Protein AF-A0A3G4RKF6-F1 (afdb_monomer)

Solvent-accessible surface area (backbone atoms only — not comparable to full-atom values): 3647 Å² total; per-residue (Å²): 124,66,72,58,59,55,43,46,46,57,73,48,58,68,72,48,88,69,89,44,72,66,53,40,52,53,53,53,49,53,48,50,51,49,49,32,66,71,43,57,32,72,92,58,74,56,30,19,57,48,59,46,49,55,55,55,60,64,60,76,75,117

pLDDT: mean 80.51, std 12.42, range [42.69, 93.5]

Sequence (62 aa):
MESFNGRLRQECLNENWFMSLEDARSKIEAWRIHYNQKRPHSTLGWMTPSEFAEKSVGCQNM

Secondary structure (DSSP, 8-state):
-HHHHHHIIIIIITT---SSHHHHHHHHHHHHHHHHHH--BGGGTTB-HHHHHHHHHHHTT-

Foldseek 3Di:
DVVVVVCCCVVQVVVDDDPDPVSSVVSSVVVVVCQQQPAQDVVLVRDGVVVSVVVVVVVVPD

Organism: Citrobacter freundii (NCBI:txid546)

Mean predicted aligned error: 7.29 Å

Structure (mmCIF, N/CA/C/O backbone):
data_AF-A0A3G4RKF6-F1
#
_entry.id   AF-A0A3G4RKF6-F1
#
loop_
_atom_site.group_PDB
_atom_site.id
_atom_site.type_symbol
_atom_site.label_atom_id
_atom_site.label_alt_id
_atom_site.label_comp_id
_atom_site.label_asym_id
_atom_site.label_entity_id
_atom_site.label_seq_id
_atom_site.pdbx_PDB_ins_code
_atom_site.Cartn_x
_atom_site.Cartn_y
_atom_site.Cartn_z
_atom_site.occupancy
_atom_site.B_iso_or_equiv
_atom_site.auth_seq_id
_atom_site.auth_comp_id
_atom_site.auth_asym_id
_atom_site.auth_atom_id
_atom_site.pdbx_PDB_model_num
ATOM 1 N N . MET A 1 1 ? 4.736 4.966 10.904 1.00 55.69 1 MET A N 1
ATOM 2 C CA . MET A 1 1 ? 4.782 5.098 9.427 1.00 55.69 1 MET A CA 1
ATOM 3 C C . MET A 1 1 ? 5.730 4.093 8.753 1.00 55.69 1 MET A C 1
ATOM 5 O O . MET A 1 1 ? 5.747 4.036 7.533 1.00 55.69 1 MET A O 1
ATOM 9 N N . GLU A 1 2 ? 6.460 3.243 9.487 1.00 61.50 2 GLU A N 1
ATOM 10 C CA . GLU A 1 2 ? 7.395 2.278 8.873 1.00 61.50 2 GLU A CA 1
ATOM 11 C C . GLU A 1 2 ? 6.704 1.022 8.305 1.00 61.50 2 GLU A C 1
ATOM 13 O O . GLU A 1 2 ? 7.039 0.565 7.213 1.00 61.50 2 GLU A O 1
ATOM 18 N N . SER A 1 3 ? 5.661 0.507 8.970 1.00 75.56 3 SER A N 1
ATOM 19 C CA . SER A 1 3 ? 4.966 -0.726 8.554 1.00 75.56 3 SER A CA 1
ATOM 20 C C . SER A 1 3 ? 4.192 -0.602 7.238 1.00 75.56 3 SER A C 1
ATOM 22 O O . SER A 1 3 ? 3.974 -1.602 6.557 1.00 75.56 3 SER A O 1
ATOM 24 N N . PHE A 1 4 ? 3.760 0.609 6.875 1.00 80.06 4 PHE A N 1
ATOM 25 C CA . PHE A 1 4 ? 3.076 0.859 5.605 1.00 80.06 4 PHE A CA 1
ATOM 26 C C . PHE A 1 4 ? 4.048 0.726 4.433 1.00 80.06 4 PHE A C 1
ATOM 28 O O . PHE A 1 4 ? 3.803 -0.055 3.519 1.00 80.06 4 PHE A O 1
ATOM 35 N N . ASN A 1 5 ? 5.183 1.429 4.497 1.00 81.31 5 ASN A N 1
ATOM 36 C CA . ASN A 1 5 ? 6.158 1.443 3.410 1.00 81.31 5 ASN A CA 1
ATOM 37 C C . ASN A 1 5 ? 6.807 0.061 3.208 1.00 81.31 5 ASN A C 1
ATOM 39 O O . ASN A 1 5 ? 6.995 -0.383 2.077 1.00 81.31 5 ASN A O 1
ATOM 43 N N . GLY A 1 6 ? 7.072 -0.662 4.304 1.00 87.88 6 GLY A N 1
ATOM 44 C CA . GLY A 1 6 ? 7.553 -2.044 4.236 1.00 87.88 6 GLY A CA 1
ATOM 45 C C . GLY A 1 6 ? 6.566 -2.985 3.536 1.00 87.88 6 GLY A C 1
ATOM 46 O O . GLY A 1 6 ? 6.964 -3.760 2.668 1.00 87.88 6 GLY A O 1
ATOM 47 N N . ARG A 1 7 ? 5.268 -2.882 3.854 1.00 86.31 7 ARG A N 1
ATOM 48 C CA . ARG A 1 7 ? 4.223 -3.706 3.224 1.00 86.31 7 ARG A CA 1
ATOM 49 C C . ARG A 1 7 ? 3.941 -3.317 1.784 1.00 86.31 7 ARG A C 1
ATOM 51 O O . ARG A 1 7 ? 3.766 -4.207 0.970 1.00 86.31 7 ARG A O 1
ATOM 58 N N . LEU A 1 8 ? 3.953 -2.029 1.448 1.00 88.06 8 LEU A N 1
ATOM 59 C CA . LEU A 1 8 ? 3.821 -1.586 0.060 1.00 88.06 8 LEU A CA 1
ATOM 60 C C . LEU A 1 8 ? 4.906 -2.228 -0.808 1.00 88.06 8 LEU A C 1
ATOM 62 O O . LEU A 1 8 ? 4.630 -2.746 -1.887 1.00 88.06 8 LEU A O 1
ATOM 66 N N . ARG A 1 9 ? 6.146 -2.245 -0.316 1.00 89.56 9 ARG A N 1
ATOM 67 C CA . ARG A 1 9 ? 7.254 -2.828 -1.066 1.00 89.56 9 ARG A CA 1
ATOM 68 C C . ARG A 1 9 ? 7.115 -4.340 -1.226 1.00 89.56 9 ARG A C 1
ATOM 70 O O . ARG A 1 9 ? 7.316 -4.825 -2.330 1.00 89.56 9 ARG A O 1
ATOM 77 N N . GLN A 1 10 ? 6.753 -5.054 -0.160 1.00 89.44 10 GLN A N 1
ATOM 78 C CA . GLN A 1 10 ? 6.648 -6.514 -0.196 1.00 89.44 10 GLN A CA 1
ATOM 79 C C . GLN A 1 10 ? 5.389 -7.011 -0.908 1.00 89.44 10 GLN A C 1
ATOM 81 O O . GLN A 1 10 ? 5.506 -7.868 -1.768 1.00 89.44 10 GLN A O 1
ATOM 86 N N . GLU A 1 11 ? 4.220 -6.458 -0.582 1.00 87.81 11 GLU A N 1
ATOM 87 C CA . GLU A 1 11 ? 2.921 -6.970 -1.044 1.00 87.81 11 GLU A CA 1
ATOM 88 C C . GLU A 1 11 ? 2.447 -6.339 -2.367 1.00 87.81 11 GLU A C 1
ATOM 90 O O . GLU A 1 11 ? 1.579 -6.877 -3.046 1.0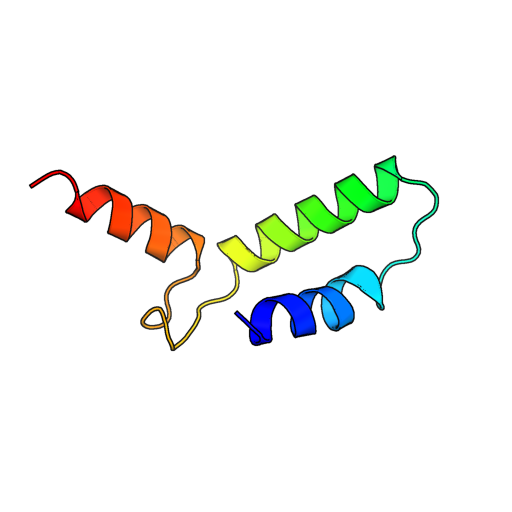0 87.81 11 GLU A O 1
ATOM 95 N N . CYS A 1 12 ? 2.959 -5.159 -2.739 1.00 88.88 12 CYS A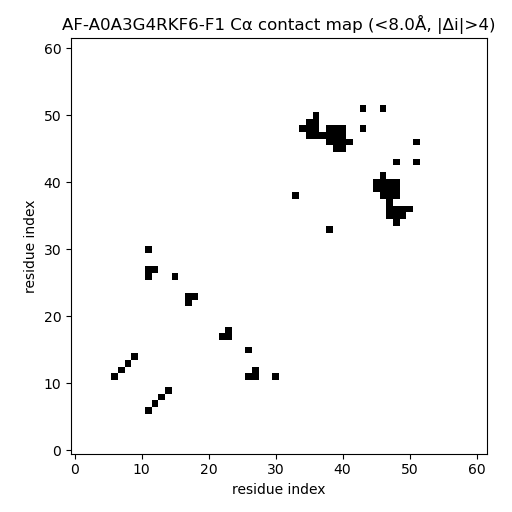 N 1
ATOM 96 C CA . CYS A 1 12 ? 2.570 -4.495 -3.988 1.00 88.88 12 CYS A CA 1
ATOM 97 C C . CYS A 1 12 ? 3.715 -4.472 -4.993 1.00 88.88 12 CYS 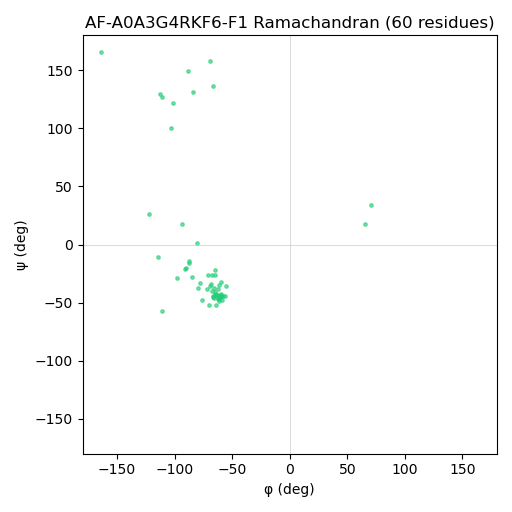A C 1
ATOM 99 O O . CYS A 1 12 ? 3.556 -4.944 -6.113 1.00 88.88 12 CYS A O 1
ATOM 101 N N . LEU A 1 13 ? 4.862 -3.899 -4.631 1.00 89.06 13 LEU A N 1
ATOM 102 C CA . LEU A 1 13 ? 5.907 -3.608 -5.616 1.00 89.06 13 LEU A CA 1
ATOM 103 C C . LEU A 1 13 ? 6.724 -4.842 -6.010 1.00 89.06 13 LEU A C 1
ATOM 105 O O . LEU A 1 13 ? 7.166 -4.920 -7.149 1.00 89.06 13 LEU A O 1
ATOM 109 N N . ASN A 1 14 ? 6.932 -5.787 -5.092 1.00 89.50 14 ASN A N 1
ATOM 110 C CA . ASN A 1 14 ? 7.718 -6.993 -5.358 1.00 89.50 14 ASN A CA 1
ATOM 111 C C . ASN A 1 14 ? 6.888 -8.114 -6.014 1.00 89.50 14 ASN A C 1
ATOM 113 O O . ASN A 1 14 ? 7.428 -8.922 -6.761 1.00 89.50 14 ASN A O 1
ATOM 117 N N . GLU A 1 15 ? 5.575 -8.152 -5.766 1.00 87.88 15 GLU A N 1
ATOM 118 C CA . GLU A 1 15 ? 4.671 -9.174 -6.322 1.00 87.88 15 GLU A CA 1
ATOM 119 C C . GLU A 1 15 ? 4.100 -8.810 -7.703 1.00 87.88 15 GLU A C 1
ATOM 121 O O . GLU A 1 15 ? 3.552 -9.670 -8.390 1.00 87.88 15 GLU A O 1
ATOM 126 N N . ASN A 1 16 ? 4.221 -7.550 -8.139 1.00 85.88 16 ASN A N 1
ATOM 127 C CA . ASN A 1 16 ? 3.649 -7.089 -9.402 1.00 85.88 16 ASN A CA 1
ATOM 128 C C . ASN A 1 16 ? 4.732 -6.725 -10.416 1.00 85.88 16 ASN A C 1
ATOM 130 O O . ASN A 1 16 ? 5.600 -5.897 -10.150 1.00 85.88 16 ASN A O 1
ATOM 134 N N . TRP A 1 17 ? 4.618 -7.270 -11.628 1.00 88.56 17 TRP A N 1
ATOM 135 C CA . TRP A 1 17 ? 5.362 -6.754 -12.772 1.00 88.56 17 TRP A CA 1
ATOM 136 C C . TRP A 1 17 ? 4.612 -5.580 -13.396 1.00 88.56 17 TRP A C 1
ATOM 138 O O . TRP A 1 17 ? 3.408 -5.682 -13.661 1.00 88.56 17 TRP A O 1
ATOM 148 N N . PHE A 1 18 ? 5.318 -4.479 -13.642 1.00 90.81 18 PHE A N 1
ATOM 149 C CA . PHE A 1 18 ? 4.743 -3.273 -14.227 1.00 90.81 18 PHE A CA 1
ATOM 150 C C . PHE A 1 18 ? 5.084 -3.187 -15.707 1.00 90.81 18 PHE A C 1
ATOM 152 O O . PHE A 1 18 ? 6.255 -3.174 -16.080 1.00 90.81 18 PHE A O 1
ATOM 159 N N . MET A 1 19 ? 4.056 -3.118 -16.548 1.00 87.31 19 MET A N 1
ATOM 160 C CA . MET A 1 19 ? 4.241 -3.038 -18.004 1.00 87.31 19 MET A CA 1
ATOM 161 C C . MET A 1 19 ? 4.329 -1.590 -18.496 1.00 87.31 19 MET A C 1
ATOM 163 O O . MET A 1 19 ? 4.815 -1.331 -19.593 1.00 87.31 19 MET A O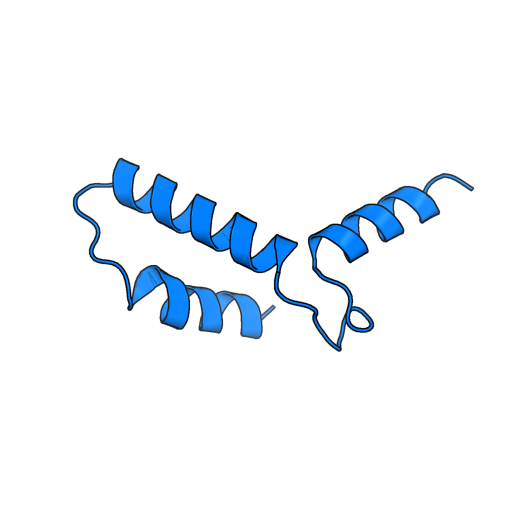 1
ATOM 167 N N . SER A 1 20 ? 3.842 -0.634 -17.700 1.00 93.00 20 SER A N 1
ATOM 168 C CA . SER A 1 20 ? 3.835 0.805 -17.987 1.00 93.00 20 SER A CA 1
ATOM 169 C C . SER A 1 20 ? 3.570 1.604 -16.708 1.00 93.00 20 SER A C 1
ATOM 171 O O . SER A 1 20 ? 3.112 1.056 -15.705 1.00 93.00 20 SER A O 1
ATOM 173 N N . LEU A 1 21 ? 3.813 2.919 -16.742 1.00 92.31 21 LEU A N 1
ATOM 174 C CA . LEU A 1 21 ? 3.505 3.806 -15.611 1.00 92.31 21 LEU A CA 1
ATOM 175 C C . LEU A 1 21 ? 2.007 3.822 -15.270 1.00 92.31 21 LEU A C 1
ATOM 177 O O . LEU A 1 21 ? 1.651 3.904 -14.098 1.00 92.31 21 LEU A O 1
ATOM 181 N N . GLU A 1 22 ? 1.131 3.720 -16.268 1.00 93.50 22 GLU A N 1
ATOM 182 C CA . GLU A 1 22 ? -0.323 3.666 -16.062 1.00 93.50 22 GLU A CA 1
ATOM 183 C C . GLU A 1 22 ? -0.750 2.384 -15.336 1.00 93.50 22 GLU A C 1
ATOM 185 O O . GLU A 1 22 ? -1.490 2.443 -14.355 1.00 93.50 22 GLU A O 1
ATOM 190 N N . ASP A 1 23 ? -0.203 1.239 -15.752 1.00 90.44 23 ASP A N 1
ATOM 191 C CA . ASP A 1 23 ? -0.397 -0.059 -15.095 1.00 90.44 23 ASP A CA 1
ATOM 192 C C . ASP A 1 23 ? 0.114 -0.034 -13.644 1.00 90.44 23 ASP A C 1
ATOM 194 O O . ASP A 1 23 ? -0.585 -0.465 -12.726 1.00 90.44 23 ASP A O 1
ATOM 198 N N . ALA A 1 24 ? 1.286 0.565 -13.410 1.00 91.94 24 ALA A N 1
ATOM 199 C CA . ALA A 1 24 ? 1.815 0.752 -12.064 1.00 91.94 24 ALA A CA 1
ATOM 200 C C . ALA A 1 24 ? 0.896 1.609 -11.189 1.00 91.94 24 ALA A C 1
ATOM 202 O O . ALA A 1 24 ? 0.595 1.228 -10.057 1.00 91.94 24 ALA A O 1
ATOM 203 N N . ARG A 1 25 ? 0.399 2.738 -11.710 1.00 93.50 25 ARG A N 1
ATOM 204 C CA . ARG A 1 25 ? -0.533 3.607 -10.974 1.00 93.50 25 ARG A CA 1
ATOM 205 C C . ARG A 1 25 ? -1.824 2.873 -10.625 1.00 93.50 25 ARG A C 1
ATOM 207 O O . ARG A 1 25 ? -2.246 2.942 -9.475 1.00 93.50 25 ARG A O 1
ATOM 214 N N . SER A 1 26 ? -2.400 2.134 -11.574 1.00 93.19 26 SER A N 1
ATOM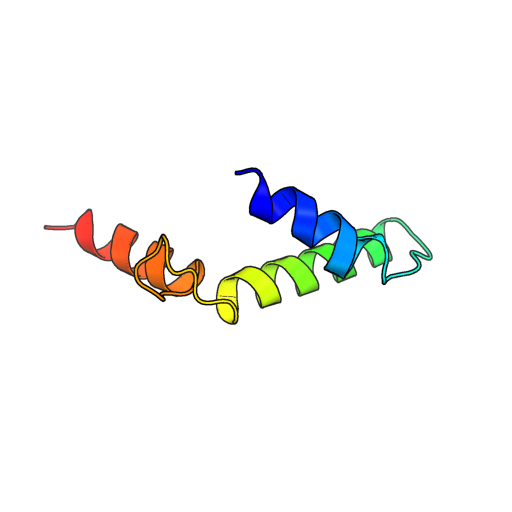 215 C CA . SER A 1 26 ? -3.628 1.366 -11.348 1.00 93.19 26 SER A CA 1
ATOM 216 C C . SER A 1 26 ? -3.442 0.287 -10.273 1.00 93.19 26 SER A C 1
ATOM 218 O O . SER A 1 26 ? -4.226 0.215 -9.324 1.00 93.19 26 SER A O 1
ATOM 220 N N . LYS A 1 27 ? -2.359 -0.497 -10.349 1.00 91.81 27 LYS A N 1
ATOM 221 C CA . LYS A 1 27 ? -2.049 -1.557 -9.373 1.00 91.81 27 LYS A CA 1
ATOM 222 C C . LYS A 1 27 ? -1.769 -1.012 -7.973 1.00 91.81 27 LYS A C 1
ATOM 224 O O . LYS A 1 27 ? -2.282 -1.549 -6.993 1.00 91.81 27 LYS A O 1
ATOM 229 N N . ILE A 1 28 ? -1.002 0.075 -7.872 1.00 92.19 28 ILE A N 1
ATOM 230 C CA . ILE A 1 28 ? -0.705 0.724 -6.587 1.00 92.19 28 ILE A CA 1
ATOM 231 C C . ILE A 1 28 ? -1.981 1.303 -5.964 1.00 92.19 28 ILE A C 1
ATOM 233 O O . ILE A 1 28 ? -2.183 1.180 -4.755 1.00 92.19 28 ILE A O 1
ATOM 237 N N . GLU A 1 29 ? -2.860 1.907 -6.766 1.00 92.12 29 GLU A N 1
ATOM 238 C CA . GLU A 1 29 ? -4.130 2.445 -6.277 1.00 92.12 29 GLU A CA 1
ATOM 239 C C . GLU A 1 29 ? -5.067 1.338 -5.783 1.00 92.12 29 GLU A C 1
ATOM 241 O O . GLU A 1 29 ? -5.583 1.423 -4.666 1.00 92.12 29 GLU A O 1
ATOM 246 N N . ALA A 1 30 ? -5.208 0.254 -6.549 1.00 91.06 30 ALA A N 1
ATOM 247 C CA . ALA A 1 30 ? -5.979 -0.912 -6.133 1.00 91.06 30 ALA A CA 1
ATOM 248 C C . ALA A 1 30 ? -5.443 -1.510 -4.818 1.00 91.06 30 ALA A C 1
ATOM 250 O O . ALA A 1 30 ? -6.217 -1.786 -3.896 1.00 91.06 30 ALA A O 1
ATOM 251 N N . TRP A 1 31 ? -4.118 -1.640 -4.686 1.00 91.56 31 TRP A N 1
ATOM 252 C CA . TRP A 1 31 ? -3.491 -2.118 -3.454 1.00 91.56 31 TRP A CA 1
ATOM 253 C C . TRP A 1 31 ? -3.742 -1.174 -2.273 1.00 91.56 31 TRP A C 1
ATOM 255 O O . TRP A 1 31 ? -4.097 -1.627 -1.183 1.00 91.56 31 TRP A O 1
ATOM 265 N N . ARG A 1 32 ? -3.622 0.144 -2.480 1.00 90.75 32 ARG A N 1
ATOM 266 C CA . ARG A 1 32 ? -3.887 1.157 -1.447 1.00 90.75 32 ARG A CA 1
ATOM 267 C C . ARG A 1 32 ? -5.329 1.076 -0.944 1.00 90.75 32 ARG A C 1
ATOM 269 O O . ARG A 1 32 ? -5.544 1.128 0.267 1.00 90.75 32 ARG A O 1
ATOM 276 N N . ILE A 1 33 ? -6.303 0.940 -1.845 1.00 88.56 33 ILE A N 1
ATOM 277 C CA . ILE A 1 33 ? -7.719 0.778 -1.482 1.00 88.56 33 ILE A CA 1
ATOM 278 C C . ILE A 1 33 ? -7.899 -0.498 -0.656 1.00 88.56 33 ILE A C 1
ATOM 280 O O . ILE A 1 33 ? -8.475 -0.452 0.430 1.00 88.56 33 ILE A O 1
ATOM 284 N N . HIS A 1 34 ? -7.337 -1.617 -1.117 1.00 87.56 34 HIS A N 1
ATOM 285 C CA . HIS A 1 34 ? -7.423 -2.893 -0.414 1.00 87.56 34 HIS A CA 1
ATOM 286 C C . HIS A 1 34 ? -6.809 -2.833 0.994 1.00 87.56 34 HIS A C 1
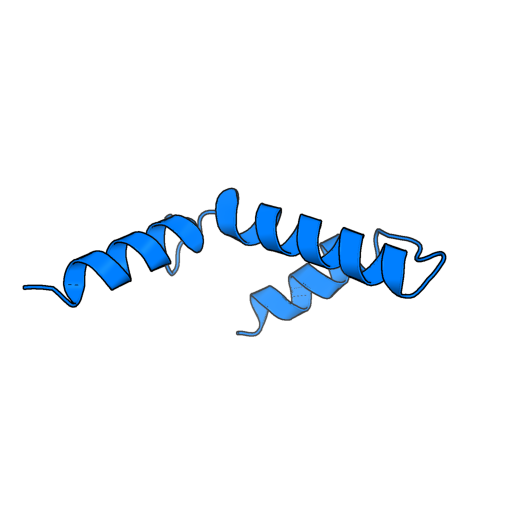ATOM 288 O O . HIS A 1 34 ? -7.419 -3.298 1.960 1.00 87.56 34 HIS A O 1
ATOM 294 N N . TYR A 1 35 ? -5.631 -2.218 1.130 1.00 86.94 35 TYR A N 1
ATOM 295 C CA . TYR A 1 35 ? -4.973 -2.004 2.417 1.00 86.94 35 TYR A CA 1
ATOM 296 C C . TYR A 1 35 ? -5.855 -1.183 3.363 1.00 86.94 35 TYR A C 1
ATOM 298 O O . TYR A 1 35 ? -6.078 -1.579 4.505 1.00 86.94 35 TYR A O 1
ATOM 306 N N . ASN A 1 36 ? -6.407 -0.072 2.873 1.00 84.75 36 ASN A N 1
ATOM 307 C CA . ASN A 1 36 ? -7.203 0.843 3.686 1.00 84.75 36 ASN A CA 1
ATOM 308 C C . ASN A 1 36 ? -8.575 0.285 4.085 1.00 84.75 36 ASN A C 1
ATOM 310 O O . ASN A 1 36 ? -9.108 0.705 5.109 1.00 84.75 36 ASN A O 1
ATOM 314 N N . GLN A 1 37 ? -9.143 -0.635 3.302 1.00 82.00 37 GLN A N 1
ATOM 315 C CA . GLN A 1 37 ? -10.483 -1.180 3.544 1.00 82.00 37 GLN A CA 1
ATOM 316 C C . GLN A 1 37 ? -10.496 -2.523 4.272 1.00 82.00 37 GLN A C 1
ATOM 318 O O . GLN A 1 37 ? -11.476 -2.829 4.938 1.00 82.00 37 GLN A O 1
ATOM 323 N N . LYS A 1 38 ? -9.464 -3.363 4.123 1.00 76.88 38 LYS A N 1
ATOM 324 C CA . LYS A 1 38 ? -9.524 -4.753 4.613 1.00 76.88 38 LYS A CA 1
ATOM 325 C C . LYS A 1 38 ? -8.564 -5.088 5.741 1.00 76.88 38 LYS A C 1
ATOM 327 O O . LYS A 1 38 ? -8.663 -6.177 6.302 1.00 76.88 38 LYS A O 1
ATOM 332 N N . ARG A 1 39 ? -7.601 -4.220 6.060 1.00 75.25 39 ARG A N 1
ATOM 333 C CA . ARG A 1 39 ? -6.587 -4.522 7.079 1.00 75.25 39 ARG A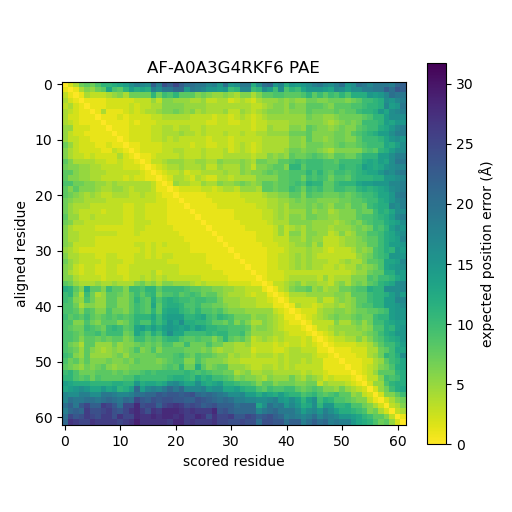 CA 1
ATOM 334 C C . ARG A 1 39 ? -6.894 -3.790 8.384 1.00 75.25 39 ARG A C 1
ATOM 336 O O . ARG A 1 39 ? -6.560 -2.615 8.498 1.00 75.25 39 ARG A O 1
ATOM 343 N N . PRO A 1 40 ? -7.480 -4.465 9.384 1.00 76.12 40 PRO A N 1
ATOM 344 C CA . PRO A 1 40 ? -7.581 -3.903 10.720 1.00 76.12 40 PRO A CA 1
ATOM 345 C C . PRO A 1 40 ? -6.187 -3.765 11.342 1.00 76.12 40 PRO A C 1
ATOM 347 O O . PRO A 1 40 ? -5.348 -4.667 11.249 1.00 76.12 40 PRO A O 1
ATOM 350 N N . HIS A 1 41 ? -5.933 -2.629 11.987 1.00 78.31 41 HIS A N 1
ATOM 351 C CA . HIS A 1 41 ? -4.680 -2.367 12.688 1.00 78.31 41 HIS A CA 1
ATOM 352 C C . HIS A 1 41 ? -4.918 -2.326 14.193 1.00 78.31 41 HIS A C 1
ATOM 354 O O . HIS A 1 41 ? -5.719 -1.532 14.676 1.00 78.31 41 HIS A O 1
ATOM 360 N N . SER A 1 42 ? -4.166 -3.114 14.963 1.00 73.12 42 SER A N 1
ATOM 361 C CA . SER A 1 42 ? -4.273 -3.116 16.430 1.00 73.12 42 SER A CA 1
ATOM 362 C C . SER A 1 42 ? -3.976 -1.737 17.040 1.00 73.12 42 SER A C 1
ATOM 364 O O . SER A 1 42 ? -4.618 -1.348 18.008 1.00 73.12 42 SER A O 1
ATOM 366 N N . THR A 1 43 ? -3.085 -0.945 16.428 1.00 72.38 43 THR A N 1
ATOM 367 C CA . THR A 1 43 ? -2.819 0.458 16.813 1.00 72.38 43 THR A CA 1
ATOM 368 C C . THR A 1 43 ? -4.020 1.382 16.587 1.00 72.38 43 THR A C 1
ATOM 370 O O . THR A 1 43 ? -4.157 2.380 17.283 1.00 72.38 43 THR A O 1
ATOM 373 N N . LEU A 1 44 ? -4.904 1.047 15.644 1.00 72.31 44 LEU A N 1
ATOM 374 C CA . LEU A 1 44 ? -6.161 1.756 15.387 1.00 72.31 44 LEU A CA 1
ATOM 375 C C . LEU A 1 44 ? -7.336 1.123 16.154 1.00 72.31 44 LEU A C 1
ATOM 377 O O . LEU A 1 44 ? -8.490 1.329 15.796 1.00 72.31 44 LEU A O 1
ATOM 381 N N . GLY A 1 45 ? -7.064 0.313 17.183 1.00 79.25 45 GLY A N 1
ATOM 382 C CA . GLY A 1 45 ? -8.102 -0.379 17.948 1.00 79.25 45 GLY A CA 1
ATOM 383 C C . GLY A 1 45 ? -8.784 -1.504 17.169 1.00 79.25 45 GLY A C 1
ATOM 384 O O . GLY A 1 45 ? -9.976 -1.717 17.346 1.00 79.25 45 GLY A O 1
ATOM 385 N N . TRP A 1 46 ? -8.038 -2.198 16.301 1.00 79.56 46 TRP A N 1
ATOM 386 C CA . TRP A 1 46 ? -8.546 -3.222 15.374 1.00 79.56 46 TRP A CA 1
ATOM 387 C C . TRP A 1 46 ? -9.488 -2.693 14.293 1.00 79.56 46 TRP A C 1
ATOM 389 O O . TRP A 1 46 ? -10.168 -3.473 13.636 1.00 79.56 46 TRP A O 1
ATOM 399 N N . MET A 1 47 ? -9.480 -1.385 14.061 1.00 79.25 47 MET A N 1
ATOM 400 C CA . MET A 1 47 ? -10.212 -0.763 12.967 1.00 79.25 47 MET A CA 1
ATOM 401 C C . MET A 1 47 ? -9.346 -0.723 11.710 1.00 79.25 47 MET A C 1
ATOM 403 O O . MET A 1 47 ? -8.109 -0.638 11.777 1.00 79.25 47 MET A O 1
ATOM 407 N N . THR A 1 48 ? -9.987 -0.791 10.549 1.00 82.38 48 THR A N 1
ATOM 408 C CA . THR A 1 48 ? -9.316 -0.499 9.281 1.00 82.38 48 THR A CA 1
ATOM 409 C C . THR A 1 48 ? -8.978 0.994 9.192 1.00 82.38 48 THR A C 1
ATOM 411 O O . THR A 1 48 ? -9.602 1.816 9.871 1.00 82.38 48 THR A O 1
ATOM 414 N N . PRO A 1 49 ? -7.995 1.395 8.366 1.00 81.19 49 PRO A N 1
ATOM 415 C CA . PRO A 1 49 ? -7.692 2.806 8.157 1.00 81.19 49 PRO A CA 1
ATOM 416 C C . PRO A 1 49 ? -8.911 3.617 7.699 1.00 81.19 49 PRO A C 1
ATOM 418 O O . PRO A 1 49 ? -9.053 4.763 8.115 1.00 81.19 49 PRO A O 1
ATOM 421 N N . SER A 1 50 ? -9.795 3.021 6.887 1.00 80.12 50 SER A N 1
ATOM 422 C CA . SER A 1 50 ? -11.052 3.649 6.461 1.00 80.12 50 SER A CA 1
ATOM 423 C C . SER A 1 50 ? -11.992 3.887 7.642 1.00 80.12 50 SER A C 1
ATOM 425 O O . SER A 1 50 ? -12.387 5.023 7.880 1.00 80.12 50 SER A O 1
ATOM 427 N N . GLU A 1 51 ? -12.263 2.858 8.449 1.00 80.31 51 GLU A N 1
ATOM 428 C CA . GLU A 1 51 ? -13.140 2.992 9.619 1.00 80.31 51 GLU A CA 1
ATOM 429 C C . GLU A 1 51 ? -12.584 3.984 10.649 1.00 80.31 51 GLU A C 1
ATOM 431 O O . GLU A 1 51 ? -13.328 4.747 11.269 1.00 80.31 51 GLU A O 1
ATOM 436 N N . PHE A 1 52 ? -11.262 3.991 10.846 1.00 81.19 52 PHE A N 1
ATOM 437 C CA . PHE A 1 52 ? -10.617 4.963 11.720 1.00 81.19 52 PHE A CA 1
ATOM 438 C C . PHE A 1 52 ? -10.781 6.391 11.183 1.00 81.19 52 PHE A C 1
ATOM 440 O O . PHE A 1 52 ? -11.091 7.299 11.956 1.00 81.19 52 PHE A O 1
ATOM 447 N N . ALA A 1 53 ? -10.618 6.595 9.870 1.00 79.81 53 ALA A N 1
ATOM 448 C CA . ALA A 1 53 ? -10.830 7.892 9.235 1.00 79.81 53 ALA A CA 1
ATOM 449 C C . ALA A 1 53 ? -12.287 8.364 9.392 1.00 79.81 53 ALA A C 1
ATOM 451 O O . ALA A 1 53 ? -12.510 9.493 9.829 1.00 79.81 53 ALA A O 1
ATOM 452 N N . GLU A 1 54 ? -13.267 7.492 9.152 1.00 78.50 54 GLU A N 1
ATOM 453 C CA . GLU A 1 54 ? -14.695 7.792 9.340 1.00 78.50 54 GLU A CA 1
ATOM 454 C C . GLU A 1 54 ? -15.016 8.173 10.794 1.00 78.50 54 GLU A C 1
ATOM 456 O O . GLU A 1 54 ? -15.693 9.171 11.053 1.00 78.50 54 GLU A O 1
ATOM 461 N N . LYS A 1 55 ? -14.452 7.446 11.767 1.00 71.81 55 LYS A N 1
ATOM 462 C CA . LYS A 1 55 ? -14.624 7.747 13.196 1.00 71.81 55 LYS A CA 1
ATOM 463 C C . LYS A 1 55 ? -13.929 9.044 13.621 1.00 71.81 55 LYS A C 1
ATOM 465 O O . LYS A 1 55 ? -14.440 9.754 14.486 1.00 71.81 55 LYS A O 1
ATOM 470 N N . SER A 1 56 ? -12.786 9.372 13.020 1.00 64.94 56 SER A N 1
ATOM 471 C CA . SER A 1 56 ? -12.081 10.633 13.283 1.00 64.94 56 SER A CA 1
ATOM 472 C C . SER A 1 56 ? -12.833 11.852 12.736 1.00 64.94 56 SER A C 1
ATOM 474 O O . SER A 1 56 ? -12.879 12.880 13.409 1.00 64.94 56 SER A O 1
ATOM 476 N N . VAL A 1 57 ? -13.498 11.716 11.581 1.00 61.47 57 VAL A N 1
ATOM 477 C CA . VAL A 1 57 ? -14.361 12.758 10.999 1.00 61.47 57 VAL A CA 1
ATOM 478 C C . VAL A 1 57 ? -15.610 12.981 11.857 1.00 61.47 57 VAL A C 1
ATOM 480 O O . VAL A 1 57 ? -15.983 14.125 12.104 1.00 61.47 57 VAL A O 1
ATOM 483 N N . GLY A 1 58 ? -16.210 11.916 12.398 1.00 55.81 58 GLY A N 1
ATOM 484 C CA . GLY A 1 58 ? -17.370 12.028 13.292 1.00 55.81 58 GLY A CA 1
ATOM 485 C C . GLY A 1 58 ? -17.093 12.729 14.633 1.00 55.81 58 GLY A C 1
ATOM 486 O O . GLY A 1 58 ? -18.021 13.252 15.241 1.00 55.81 58 GLY A O 1
ATOM 487 N N . CYS A 1 59 ? -15.837 12.779 15.092 1.00 52.78 59 CYS A N 1
ATOM 488 C CA . CYS A 1 59 ? -15.454 13.423 16.358 1.00 52.78 59 CYS A CA 1
ATOM 489 C C . CYS A 1 59 ? -15.147 14.930 16.216 1.00 52.78 59 CYS A C 1
ATOM 491 O O . CYS A 1 59 ? -15.120 15.643 17.211 1.00 52.78 59 CYS A O 1
ATOM 493 N N . GLN A 1 60 ? -14.939 15.445 14.998 1.00 49.94 60 GLN A N 1
ATOM 494 C CA . GLN A 1 60 ? -14.712 16.884 14.764 1.00 49.94 60 GLN A CA 1
ATOM 495 C C . GLN A 1 60 ? -16.005 17.714 14.737 1.00 49.94 60 GLN A C 1
ATOM 497 O O . GLN A 1 60 ? -15.951 18.923 14.525 1.00 49.94 60 GLN A O 1
ATOM 502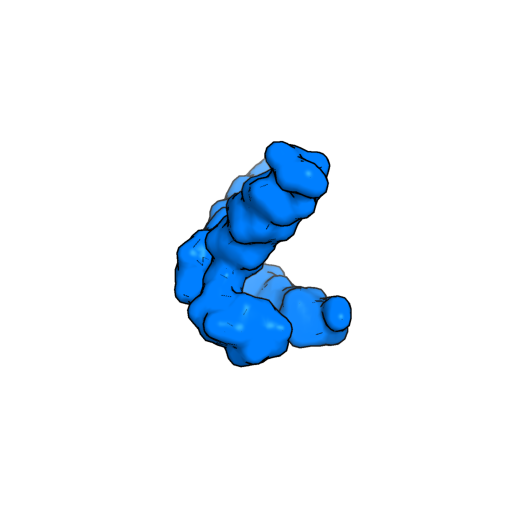 N N . ASN A 1 61 ? -17.160 17.077 14.942 1.00 48.16 61 ASN A N 1
ATOM 503 C CA . ASN A 1 61 ? -18.470 17.687 14.740 1.00 48.16 61 ASN A CA 1
ATOM 504 C C . ASN A 1 61 ? -19.363 17.680 15.998 1.00 48.16 61 ASN A C 1
ATOM 506 O O . ASN A 1 61 ? -20.589 17.710 15.864 1.00 48.16 61 ASN A O 1
ATOM 510 N N . MET A 1 62 ? -18.759 17.647 17.194 1.00 42.69 62 MET A N 1
ATOM 511 C CA . MET A 1 62 ? -19.429 17.846 18.488 1.00 42.69 62 MET A CA 1
ATOM 512 C C . MET A 1 62 ? -18.758 18.956 19.293 1.00 42.69 62 MET A C 1
ATOM 514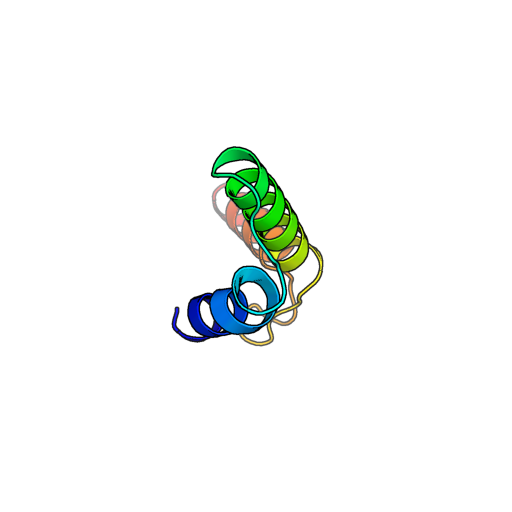 O O . MET A 1 62 ? -17.508 19.001 19.295 1.00 42.69 62 MET A O 1
#

InterPro domains:
  IPR001584 Integrase, catalytic core [PF13683] (1-49)
  IPR012337 Ribonuclease H-like superfamily [SSF53098] (1-53)

Radius of gyration: 14.24 Å; Cα contacts (8 Å, |Δi|>4): 37; chains: 1; bounding box: 27×27×36 Å